Protein AF-A0A535GFD4-F1 (afdb_monomer)

pLDDT: mean 84.5, std 12.04, range [45.19, 96.5]

Sequence (138 aa):
MRDDRGQAVLLAAFIIAIAAAVLIGLQLQQARAFALERSRRAGEAAAEAATTAVADAYAAALREAVAKKRVMDIGRVIGSAATNDAARAAAAEASAANGGSAIDDVTLRCADRRVEVTILSSGASYRAGFPAGECSRR

Secondary structure (DSSP, 8-state):
--SHHHHHHHHHHHHHHHHHHHHHHHHHHHHHHHHHHHHHHHHHHHHHHHHHHHHHHHHHHHHHHHHTT----HHHHHT-HHHHHHHHHHHHHHHHHTT-PPP-EEEEEEETTEEEEEEEETTEEEEEEEE-GGGG--

Nearest PDB structures (foldseek):
  6e5w-assembly4_D  TM=6.516E-01  e=2.194E-01  Homo sapiens
  8j12-assembly1_A  TM=4.822E-01  e=4.009E+00  Sulfoacidibacillus thermotolerans
  8j3r-assembly1_A  TM=4.720E-01  e=5.134E+00  Sulfoacidibacillus thermotolerans
  8j1j-assembly1_A  TM=4.130E-01  e=6.574E+00  Sulfoacidibacillus thermotolerans

Structure (mmCIF, N/CA/C/O backbone):
data_AF-A0A535GFD4-F1
#
_entry.id   AF-A0A535GFD4-F1
#
loop_
_atom_site.group_PDB
_atom_site.id
_atom_site.type_symbol
_atom_site.label_atom_id
_atom_site.label_alt_id
_atom_site.label_comp_id
_atom_site.label_asym_id
_atom_site.label_entity_id
_atom_site.label_seq_id
_atom_site.pdbx_PDB_ins_code
_atom_site.Cartn_x
_atom_site.Cartn_y
_atom_site.Cartn_z
_atom_site.occupancy
_atom_site.B_iso_or_equiv
_atom_site.auth_seq_id
_atom_site.auth_comp_id
_atom_site.auth_asym_id
_atom_site.auth_atom_id
_atom_site.pdbx_PDB_model_num
ATOM 1 N N . MET A 1 1 ? 46.142 -13.548 -56.635 1.00 45.19 1 MET A N 1
ATOM 2 C CA . MET A 1 1 ? 46.405 -13.524 -55.178 1.00 45.19 1 MET A CA 1
ATOM 3 C C . MET A 1 1 ? 45.686 -12.319 -54.556 1.00 45.19 1 MET A C 1
ATOM 5 O O . MET A 1 1 ? 46.320 -11.340 -54.183 1.00 45.19 1 MET A O 1
ATOM 9 N N . ARG A 1 2 ? 44.345 -12.310 -54.561 1.00 50.31 2 ARG A N 1
ATOM 10 C CA . ARG A 1 2 ? 43.541 -11.173 -54.060 1.00 50.31 2 ARG A CA 1
ATOM 11 C C . ARG A 1 2 ? 42.211 -11.586 -53.403 1.00 50.31 2 ARG A C 1
ATOM 13 O O . ARG A 1 2 ? 41.494 -10.708 -52.950 1.00 50.31 2 ARG A O 1
ATOM 20 N N . ASP A 1 3 ? 41.943 -12.889 -53.290 1.00 58.75 3 ASP A N 1
ATOM 21 C CA . ASP A 1 3 ? 40.697 -13.439 -52.739 1.00 58.75 3 ASP A CA 1
ATOM 22 C C . ASP A 1 3 ? 40.791 -13.713 -51.228 1.00 58.75 3 ASP A C 1
ATOM 24 O O . ASP A 1 3 ? 40.009 -13.168 -50.452 1.00 58.75 3 ASP A O 1
ATOM 28 N N . ASP A 1 4 ? 41.833 -14.419 -50.767 1.00 61.12 4 ASP A N 1
ATOM 29 C CA . ASP A 1 4 ? 41.940 -14.846 -49.358 1.00 61.12 4 ASP A CA 1
ATOM 30 C C . ASP A 1 4 ? 41.994 -13.686 -48.352 1.00 6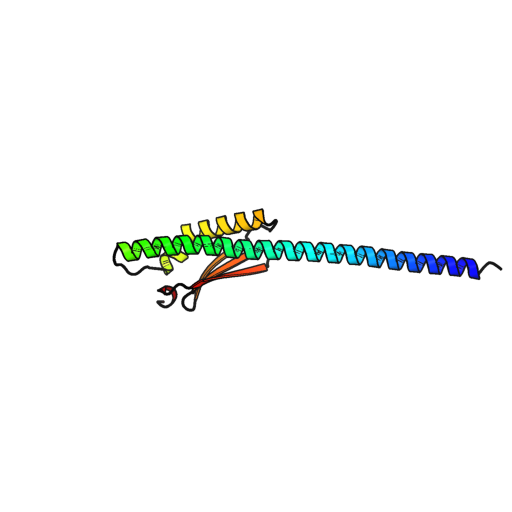1.12 4 ASP A C 1
ATOM 32 O O . ASP A 1 4 ? 41.421 -13.753 -47.265 1.00 61.12 4 ASP A O 1
ATOM 36 N N . ARG A 1 5 ? 42.663 -12.578 -48.708 1.00 61.19 5 ARG A N 1
ATOM 37 C CA . ARG A 1 5 ? 42.745 -11.395 -47.832 1.00 61.19 5 ARG A CA 1
ATOM 38 C C . ARG A 1 5 ? 41.420 -10.635 -47.760 1.00 61.19 5 ARG A C 1
ATOM 40 O O . ARG A 1 5 ? 41.101 -10.103 -46.702 1.00 61.19 5 ARG A O 1
ATOM 47 N N . GLY A 1 6 ? 40.653 -10.582 -48.851 1.00 64.75 6 GLY A N 1
ATOM 48 C CA . GLY A 1 6 ? 39.334 -9.939 -48.868 1.00 64.75 6 GLY A CA 1
ATOM 49 C C . GLY A 1 6 ? 38.317 -10.730 -48.048 1.00 64.75 6 GLY A C 1
ATOM 50 O O . GLY A 1 6 ? 37.565 -10.158 -47.260 1.00 64.75 6 GLY A O 1
ATOM 51 N N . GLN A 1 7 ? 38.374 -12.057 -48.157 1.00 69.31 7 GLN A N 1
ATOM 52 C CA . GLN A 1 7 ? 37.512 -12.971 -47.420 1.00 69.31 7 GLN A CA 1
ATOM 53 C C . GLN A 1 7 ? 37.833 -12.988 -45.916 1.00 69.31 7 GLN A C 1
ATOM 55 O O . GLN A 1 7 ? 36.919 -12.957 -45.093 1.00 69.31 7 GLN A O 1
ATOM 60 N N . ALA A 1 8 ? 39.116 -12.925 -45.538 1.00 72.88 8 ALA A N 1
ATOM 61 C CA . ALA A 1 8 ? 39.532 -12.811 -44.139 1.00 72.88 8 ALA A CA 1
ATOM 62 C C . ALA A 1 8 ? 39.089 -11.488 -43.485 1.00 72.88 8 ALA A C 1
ATOM 64 O O . ALA A 1 8 ? 38.655 -11.482 -42.334 1.00 72.88 8 ALA A O 1
ATOM 65 N N . VAL A 1 9 ? 39.156 -10.370 -44.217 1.00 76.44 9 VAL A N 1
ATOM 66 C CA . VAL A 1 9 ? 38.704 -9.059 -43.715 1.00 76.44 9 VAL A CA 1
ATOM 67 C C . VAL A 1 9 ? 37.185 -9.027 -43.538 1.00 76.44 9 VAL A C 1
ATOM 69 O O . VAL A 1 9 ? 36.704 -8.520 -42.526 1.00 76.44 9 VAL A O 1
ATOM 72 N N . LEU A 1 10 ? 36.429 -9.614 -44.470 1.00 76.81 10 LEU A N 1
ATOM 73 C CA . LEU A 1 10 ? 34.974 -9.749 -44.348 1.00 76.81 10 LEU A CA 1
ATOM 74 C C . LEU A 1 10 ? 34.582 -10.607 -43.142 1.00 76.81 10 LEU A C 1
ATOM 76 O O . LEU A 1 10 ? 33.701 -10.216 -42.379 1.00 76.81 10 LEU A O 1
ATOM 80 N N . LEU A 1 11 ? 35.270 -11.732 -42.929 1.00 79.38 11 LEU A N 1
ATOM 81 C CA . LEU A 1 11 ? 35.035 -12.598 -41.775 1.00 79.38 11 LEU A CA 1
ATOM 82 C C . LEU A 1 11 ? 35.325 -11.866 -40.456 1.00 79.38 11 LEU A C 1
ATOM 84 O O . LEU A 1 11 ? 34.520 -11.919 -39.529 1.00 79.38 11 LEU A O 1
ATOM 88 N N . ALA A 1 12 ? 36.441 -11.134 -40.387 1.00 78.38 12 ALA A N 1
ATOM 89 C CA . ALA A 1 12 ? 36.802 -10.345 -39.213 1.00 78.38 12 ALA A CA 1
ATOM 90 C C . ALA A 1 12 ? 35.767 -9.246 -38.921 1.00 78.38 12 ALA A C 1
ATOM 92 O O . ALA A 1 12 ? 35.329 -9.104 -37.780 1.00 78.38 12 ALA A O 1
ATOM 93 N N . ALA A 1 13 ? 35.317 -8.515 -39.945 1.00 81.75 13 ALA A N 1
ATOM 94 C CA . ALA A 1 13 ? 34.272 -7.503 -39.801 1.00 81.75 13 ALA A CA 1
ATOM 95 C C . ALA A 1 13 ? 32.945 -8.111 -39.318 1.00 81.75 13 ALA A C 1
ATOM 97 O O . ALA A 1 13 ? 32.276 -7.531 -38.463 1.00 81.75 13 ALA A O 1
ATOM 98 N N . PHE A 1 14 ? 32.589 -9.301 -39.808 1.00 82.25 14 PHE A N 1
ATOM 99 C CA . PHE A 1 14 ? 31.375 -10.003 -39.398 1.00 82.25 14 PHE A CA 1
ATOM 100 C C . PHE A 1 14 ? 31.436 -10.452 -37.931 1.00 82.25 14 PHE A C 1
ATOM 102 O O . PHE A 1 14 ? 30.485 -10.245 -37.180 1.00 82.25 14 PHE A O 1
ATOM 109 N N . ILE A 1 15 ? 32.578 -10.989 -37.489 1.00 84.00 15 ILE A N 1
ATOM 110 C CA . ILE A 1 15 ? 32.801 -11.366 -36.084 1.00 84.00 15 ILE A CA 1
ATOM 111 C C . ILE A 1 15 ? 32.719 -10.133 -35.174 1.00 84.00 15 ILE A C 1
ATOM 113 O O . ILE A 1 15 ? 32.068 -10.185 -34.131 1.00 84.00 15 ILE A O 1
ATOM 117 N N . ILE A 1 16 ? 33.322 -9.010 -35.578 1.00 83.12 16 ILE A N 1
ATOM 118 C CA . ILE A 1 16 ? 33.259 -7.750 -34.823 1.00 83.12 16 ILE A C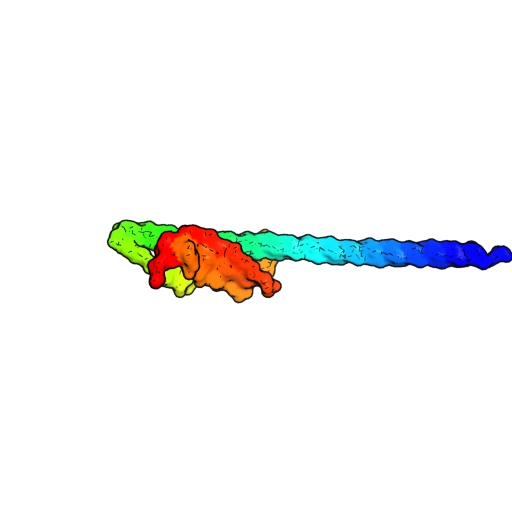A 1
ATOM 119 C C . ILE A 1 16 ? 31.816 -7.232 -34.741 1.00 83.12 16 ILE A C 1
ATOM 121 O O . ILE A 1 16 ? 31.380 -6.809 -33.671 1.00 83.12 16 ILE A O 1
ATOM 125 N N . ALA A 1 17 ? 31.050 -7.306 -35.832 1.00 77.06 17 ALA A N 1
ATOM 126 C CA . ALA A 1 17 ? 29.649 -6.892 -35.850 1.00 77.06 17 ALA A CA 1
ATOM 127 C C . ALA A 1 17 ? 28.777 -7.746 -34.912 1.00 77.06 17 ALA A C 1
ATOM 129 O O . ALA A 1 17 ? 27.965 -7.202 -34.161 1.00 77.06 17 ALA A O 1
ATOM 130 N N . ILE A 1 18 ? 28.985 -9.067 -34.893 1.00 78.44 18 ILE A N 1
ATOM 131 C CA . ILE A 1 18 ? 28.302 -9.972 -33.957 1.00 78.44 18 ILE A CA 1
ATOM 132 C C . ILE A 1 18 ? 28.694 -9.637 -32.514 1.00 78.44 18 ILE A C 1
ATOM 134 O O . ILE A 1 18 ? 27.819 -9.506 -31.661 1.00 78.44 18 ILE A O 1
ATOM 138 N N . ALA A 1 19 ? 29.986 -9.440 -32.237 1.00 75.12 19 ALA A N 1
ATOM 139 C CA . ALA A 1 19 ? 30.462 -9.077 -30.904 1.00 75.12 19 ALA A CA 1
ATOM 140 C C . ALA A 1 19 ? 29.839 -7.757 -30.414 1.00 75.12 19 ALA A C 1
ATOM 142 O O . ALA A 1 19 ? 29.369 -7.683 -29.279 1.00 75.12 19 ALA A O 1
ATOM 143 N N . ALA A 1 20 ? 29.754 -6.739 -31.275 1.00 74.81 20 ALA A N 1
ATOM 144 C CA . ALA A 1 20 ? 29.104 -5.471 -30.952 1.00 74.81 20 ALA A CA 1
ATOM 145 C C . ALA A 1 20 ? 27.604 -5.645 -30.653 1.00 74.81 20 ALA A C 1
ATOM 147 O O . ALA A 1 20 ? 27.111 -5.111 -29.658 1.00 74.81 20 ALA A O 1
ATOM 148 N N . ALA A 1 21 ? 26.884 -6.433 -31.459 1.00 71.00 21 ALA A N 1
ATOM 149 C CA . ALA A 1 21 ? 25.469 -6.723 -31.231 1.00 71.00 21 ALA A CA 1
ATOM 150 C C . ALA A 1 21 ? 25.232 -7.466 -29.903 1.00 71.00 21 ALA A C 1
ATOM 152 O O . ALA A 1 21 ? 24.306 -7.129 -29.164 1.00 71.00 21 ALA A O 1
ATOM 153 N N . VAL A 1 22 ? 26.098 -8.429 -29.565 1.00 74.19 22 VAL A N 1
ATOM 154 C CA . VAL A 1 22 ? 26.052 -9.160 -28.289 1.00 74.19 22 VAL A CA 1
ATOM 155 C C . VAL A 1 22 ? 26.284 -8.217 -27.109 1.00 74.19 22 VAL A C 1
ATOM 157 O O . VAL A 1 22 ? 25.522 -8.258 -26.146 1.00 74.19 22 VAL A O 1
ATOM 160 N N . LEU A 1 23 ? 27.281 -7.330 -27.187 1.00 68.81 23 LEU A N 1
ATOM 161 C CA . LEU A 1 23 ? 27.575 -6.364 -26.123 1.00 68.81 23 LEU A CA 1
ATOM 162 C C . LEU A 1 23 ? 26.419 -5.379 -25.898 1.00 68.81 23 LEU A C 1
ATOM 164 O O . LEU A 1 23 ? 26.028 -5.148 -24.755 1.00 68.81 23 LEU A O 1
ATOM 168 N N . ILE A 1 24 ? 25.829 -4.841 -26.970 1.00 71.12 24 ILE A N 1
ATOM 169 C CA . ILE A 1 24 ? 24.663 -3.945 -26.882 1.00 71.12 24 ILE A CA 1
ATOM 170 C C . ILE A 1 24 ? 23.455 -4.686 -26.291 1.00 71.12 24 ILE A C 1
ATOM 172 O O . ILE A 1 24 ? 22.773 -4.160 -25.408 1.00 71.12 24 ILE A O 1
ATOM 176 N N . GLY A 1 25 ? 23.213 -5.924 -26.731 1.00 61.53 25 GLY A N 1
ATOM 177 C CA . GLY A 1 25 ? 22.154 -6.775 -26.192 1.00 61.53 25 GLY A CA 1
ATOM 178 C C . GLY A 1 25 ? 22.326 -7.049 -24.696 1.00 61.53 25 GLY A C 1
ATOM 179 O O . GLY A 1 25 ? 21.361 -6.945 -23.939 1.00 61.53 25 GLY A O 1
ATOM 180 N N . LEU A 1 26 ? 23.554 -7.325 -24.252 1.00 63.12 26 LEU A N 1
ATOM 181 C CA . LEU A 1 26 ? 23.867 -7.584 -22.847 1.00 63.12 26 LEU A CA 1
ATOM 182 C C . LEU A 1 26 ? 23.647 -6.341 -21.971 1.00 63.12 26 LEU A C 1
ATOM 184 O O . LEU A 1 26 ? 23.034 -6.441 -20.909 1.00 63.12 26 LEU A O 1
ATOM 188 N N . GLN A 1 27 ? 24.072 -5.166 -22.444 1.00 60.97 27 GLN A N 1
ATOM 189 C CA . GLN A 1 27 ? 23.885 -3.895 -21.735 1.00 60.97 27 GLN A CA 1
ATOM 190 C C . GLN A 1 27 ? 22.403 -3.536 -21.567 1.00 60.97 27 GLN A C 1
ATOM 192 O O . GLN A 1 27 ? 21.974 -3.112 -20.493 1.00 60.97 27 GLN A O 1
ATOM 197 N N . LEU A 1 28 ? 21.588 -3.765 -22.601 1.00 63.03 28 LEU A N 1
ATOM 198 C CA . LEU A 1 28 ? 20.139 -3.559 -22.532 1.00 63.03 28 LEU A CA 1
ATOM 199 C C . LEU A 1 28 ? 19.465 -4.495 -21.521 1.00 63.03 28 LEU A C 1
ATOM 201 O O . LEU A 1 28 ? 18.553 -4.072 -20.810 1.00 63.03 28 LEU A O 1
ATOM 205 N N . GLN A 1 29 ? 19.907 -5.751 -21.434 1.00 54.66 29 GLN A N 1
ATOM 206 C CA . GLN A 1 29 ? 19.372 -6.707 -20.460 1.00 54.66 29 GLN A CA 1
ATOM 207 C C . GLN A 1 29 ? 19.792 -6.365 -19.029 1.00 54.66 29 GLN A C 1
ATOM 209 O O . GLN A 1 29 ? 18.961 -6.420 -18.126 1.00 54.66 29 GLN A O 1
ATOM 214 N N . GLN A 1 30 ? 21.037 -5.933 -18.815 1.00 57.66 30 GLN A N 1
ATOM 215 C CA . GLN A 1 30 ? 21.502 -5.481 -17.501 1.00 57.66 30 GLN A CA 1
ATOM 216 C C . GLN A 1 30 ? 20.748 -4.234 -17.030 1.00 57.66 30 GLN A C 1
ATOM 218 O O . GLN A 1 30 ? 20.256 -4.206 -15.904 1.00 57.66 30 GLN A O 1
ATOM 223 N N . ALA A 1 31 ? 20.576 -3.233 -17.899 1.00 60.69 31 ALA A N 1
ATOM 224 C CA . ALA A 1 31 ? 19.815 -2.027 -17.573 1.00 60.69 31 ALA A CA 1
ATOM 225 C C . ALA A 1 31 ? 18.360 -2.350 -17.191 1.00 60.69 31 ALA A C 1
ATOM 227 O O . ALA A 1 31 ? 17.831 -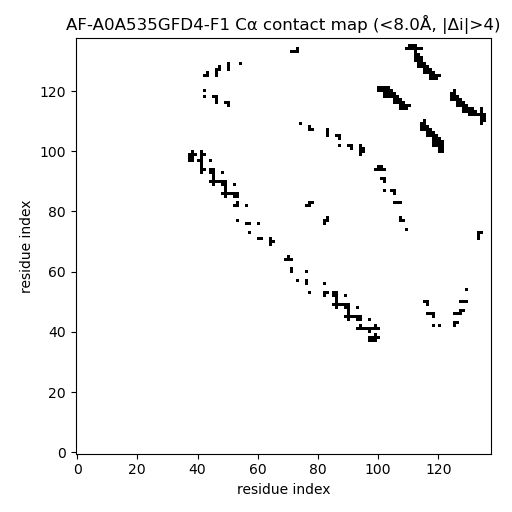1.802 -16.222 1.00 60.69 31 ALA A O 1
ATOM 228 N N . ARG A 1 32 ? 17.728 -3.289 -17.908 1.00 59.69 32 ARG A N 1
ATOM 229 C CA . ARG A 1 32 ? 16.383 -3.784 -17.576 1.00 59.69 32 ARG A CA 1
ATOM 230 C C . ARG A 1 32 ? 16.357 -4.539 -16.249 1.00 59.69 32 ARG A C 1
ATOM 232 O O . ARG A 1 32 ? 15.458 -4.297 -15.452 1.00 59.69 32 ARG A O 1
ATOM 239 N N . ALA A 1 33 ? 17.338 -5.398 -15.980 1.00 62.12 33 ALA A N 1
ATOM 240 C CA . ALA A 1 33 ? 17.425 -6.139 -14.724 1.00 62.12 33 ALA A CA 1
ATOM 241 C C . ALA A 1 33 ? 17.583 -5.205 -13.511 1.00 62.12 33 ALA A C 1
ATOM 243 O O . ALA A 1 33 ? 16.867 -5.356 -12.525 1.00 62.12 33 ALA A O 1
ATOM 244 N N . PHE A 1 34 ? 18.438 -4.181 -13.604 1.00 69.19 34 PHE A N 1
ATOM 245 C CA . PHE A 1 34 ? 18.594 -3.189 -12.535 1.00 69.19 34 PHE A CA 1
ATOM 246 C C . PHE A 1 34 ? 17.338 -2.333 -12.325 1.00 69.19 34 PHE A C 1
ATOM 248 O O . PHE A 1 34 ? 16.999 -2.012 -11.185 1.00 69.19 34 PHE A O 1
ATOM 255 N N . ALA A 1 35 ? 16.628 -1.971 -13.398 1.00 68.25 35 ALA A N 1
ATOM 256 C CA . ALA A 1 35 ? 15.358 -1.250 -13.294 1.00 68.25 35 ALA A CA 1
ATOM 257 C C . ALA A 1 35 ? 14.261 -2.106 -12.630 1.00 68.25 35 ALA A C 1
ATOM 259 O O . ALA A 1 35 ? 13.504 -1.612 -11.789 1.00 68.25 35 ALA A O 1
ATOM 260 N N . LEU A 1 36 ? 14.209 -3.401 -12.952 1.00 72.56 36 LEU A N 1
ATOM 261 C CA . LEU A 1 36 ? 13.292 -4.359 -12.332 1.00 72.56 36 LEU A CA 1
ATOM 262 C C . LEU A 1 36 ? 13.619 -4.597 -10.852 1.00 72.56 36 LEU A C 1
ATOM 264 O O . LEU A 1 36 ? 12.717 -4.590 -10.021 1.00 72.56 36 LEU A O 1
ATOM 268 N N . GLU A 1 37 ? 14.893 -4.740 -10.485 1.00 76.88 37 GLU A N 1
ATOM 269 C CA . GLU A 1 37 ? 15.264 -4.862 -9.070 1.00 76.88 37 GLU A CA 1
ATOM 270 C C . GLU A 1 37 ? 14.935 -3.600 -8.271 1.00 76.88 37 GLU A C 1
ATOM 272 O O . GLU A 1 37 ? 14.420 -3.697 -7.158 1.00 76.88 37 GLU A O 1
ATOM 277 N N . ARG A 1 38 ? 15.212 -2.414 -8.825 1.00 78.31 38 ARG A N 1
ATOM 278 C CA . ARG A 1 38 ? 14.921 -1.147 -8.145 1.00 78.31 38 ARG A CA 1
ATOM 279 C C . ARG A 1 38 ? 13.418 -0.965 -7.928 1.00 78.31 38 ARG A C 1
ATOM 281 O O . ARG A 1 38 ? 13.010 -0.645 -6.817 1.00 78.31 38 ARG A O 1
ATOM 288 N N . SER A 1 39 ? 12.604 -1.221 -8.953 1.00 77.94 39 SER A N 1
ATOM 289 C CA . SER A 1 39 ? 11.140 -1.154 -8.830 1.00 77.94 39 SER A CA 1
ATOM 290 C C . SER A 1 39 ? 10.593 -2.177 -7.834 1.00 77.94 39 SER A C 1
ATOM 292 O O . SER A 1 39 ? 9.719 -1.837 -7.040 1.00 77.94 39 SER A O 1
ATOM 294 N N . ARG A 1 40 ? 11.158 -3.390 -7.797 1.00 83.31 40 ARG A N 1
ATOM 295 C CA . ARG A 1 40 ? 10.788 -4.408 -6.811 1.00 83.31 40 ARG A CA 1
ATOM 296 C C . ARG A 1 40 ? 11.103 -3.975 -5.380 1.00 83.31 40 ARG A C 1
ATOM 298 O O . ARG A 1 40 ? 10.219 -4.035 -4.533 1.00 83.31 40 ARG A O 1
ATOM 305 N N . ARG A 1 41 ? 12.328 -3.508 -5.113 1.00 85.25 41 ARG A N 1
ATOM 306 C CA . ARG A 1 41 ? 12.719 -3.022 -3.776 1.00 85.25 41 ARG A CA 1
ATOM 307 C C . ARG A 1 41 ? 11.865 -1.837 -3.338 1.00 85.25 41 ARG A C 1
ATOM 309 O O . ARG A 1 41 ? 11.477 -1.768 -2.179 1.00 85.25 41 ARG A O 1
ATOM 316 N N . ALA A 1 42 ? 11.540 -0.934 -4.261 1.00 88.44 42 ALA A N 1
ATOM 317 C CA . ALA A 1 42 ? 10.660 0.188 -3.967 1.00 88.44 42 ALA A CA 1
ATOM 318 C C . ALA A 1 42 ? 9.226 -0.258 -3.639 1.00 88.44 42 ALA A C 1
ATOM 320 O O . ALA A 1 42 ? 8.632 0.267 -2.703 1.00 88.44 42 ALA A O 1
ATOM 321 N N . GLY A 1 43 ? 8.690 -1.252 -4.354 1.00 87.50 43 GLY A N 1
ATOM 322 C CA . GLY A 1 43 ? 7.373 -1.823 -4.066 1.00 87.50 43 GLY A CA 1
ATOM 323 C C . GLY A 1 43 ? 7.310 -2.590 -2.742 1.00 87.50 43 GLY A C 1
ATOM 324 O O . GLY A 1 43 ? 6.345 -2.445 -1.993 1.00 87.50 43 GLY A O 1
ATOM 325 N N . GLU A 1 44 ? 8.355 -3.354 -2.414 1.00 89.94 44 GLU A N 1
ATOM 326 C CA . GLU A 1 44 ? 8.495 -4.031 -1.117 1.00 89.94 44 GLU A CA 1
ATOM 327 C C . GLU A 1 44 ? 8.571 -3.003 0.028 1.00 89.94 44 GLU A C 1
ATOM 329 O O . GLU A 1 44 ? 7.780 -3.078 0.968 1.00 89.94 44 GLU A O 1
ATOM 334 N N . ALA A 1 45 ? 9.414 -1.971 -0.105 1.00 91.00 45 ALA A N 1
ATOM 335 C CA . ALA A 1 45 ? 9.509 -0.882 0.870 1.00 91.00 45 ALA A CA 1
ATOM 336 C C . ALA A 1 45 ? 8.186 -0.111 1.030 1.00 91.00 45 ALA A C 1
ATOM 338 O O . ALA A 1 45 ? 7.800 0.242 2.144 1.00 91.00 45 ALA A O 1
ATOM 339 N N . ALA A 1 46 ? 7.456 0.122 -0.065 1.00 93.06 46 ALA A N 1
ATOM 340 C CA . ALA A 1 46 ? 6.138 0.744 -0.019 1.00 93.06 46 ALA A CA 1
ATOM 341 C C . ALA A 1 46 ? 5.132 -0.106 0.771 1.00 93.06 46 ALA A C 1
ATOM 343 O O . ALA A 1 46 ? 4.395 0.427 1.604 1.00 93.06 46 ALA A O 1
ATOM 344 N N . ALA A 1 47 ? 5.115 -1.425 0.545 1.00 93.12 47 ALA A N 1
ATOM 345 C CA . ALA A 1 47 ? 4.233 -2.345 1.261 1.00 93.12 47 ALA A CA 1
ATOM 346 C C . ALA A 1 47 ? 4.543 -2.381 2.761 1.00 93.12 47 ALA A C 1
ATOM 348 O O . ALA A 1 47 ? 3.621 -2.364 3.582 1.00 93.12 47 ALA A O 1
ATOM 349 N N . GLU A 1 48 ? 5.821 -2.376 3.132 1.00 93.50 48 GLU A N 1
ATOM 350 C CA . GLU A 1 48 ? 6.260 -2.316 4.527 1.00 93.50 48 GLU A CA 1
ATOM 351 C C . GLU A 1 48 ? 5.880 -0.989 5.198 1.00 93.50 48 GLU A C 1
ATOM 353 O O . GLU A 1 48 ? 5.341 -0.989 6.309 1.00 93.50 48 GLU A O 1
ATOM 358 N N . ALA A 1 49 ? 6.080 0.140 4.515 1.00 94.25 49 ALA A N 1
ATOM 359 C CA . ALA A 1 49 ? 5.732 1.462 5.031 1.00 94.25 49 ALA A CA 1
ATOM 360 C C . ALA A 1 49 ? 4.220 1.615 5.250 1.00 94.25 49 ALA A C 1
ATOM 362 O O . ALA A 1 49 ? 3.789 2.029 6.328 1.00 94.25 49 ALA A O 1
ATOM 363 N N . ALA A 1 50 ? 3.399 1.195 4.282 1.00 94.75 50 ALA A N 1
ATOM 364 C CA . ALA A 1 50 ? 1.948 1.161 4.455 1.00 94.75 50 ALA A CA 1
ATOM 365 C C . ALA A 1 50 ? 1.533 0.256 5.616 1.00 94.75 50 ALA A C 1
ATOM 367 O O . ALA A 1 50 ? 0.691 0.626 6.430 1.00 94.75 50 ALA A O 1
ATOM 368 N N . THR A 1 51 ? 2.148 -0.923 5.719 1.00 95.19 51 THR A N 1
ATOM 369 C CA . THR A 1 51 ? 1.884 -1.864 6.814 1.00 95.19 51 THR A CA 1
ATOM 370 C C . THR A 1 51 ? 2.207 -1.247 8.169 1.00 95.19 51 THR A C 1
ATOM 372 O O . THR A 1 51 ? 1.447 -1.435 9.115 1.00 95.19 51 THR A O 1
ATOM 375 N N . THR A 1 52 ? 3.285 -0.470 8.253 1.00 94.88 52 THR A N 1
ATOM 376 C CA . THR A 1 52 ? 3.695 0.237 9.472 1.00 94.88 52 THR A CA 1
ATOM 377 C C . THR A 1 52 ? 2.676 1.306 9.857 1.00 94.88 52 THR A C 1
ATOM 379 O O . THR A 1 52 ? 2.195 1.306 10.987 1.00 94.88 52 THR A O 1
ATOM 382 N N . ALA A 1 53 ? 2.238 2.134 8.903 1.00 95.00 53 ALA A N 1
ATOM 383 C CA . ALA A 1 53 ? 1.207 3.146 9.147 1.00 95.00 53 ALA A CA 1
ATOM 384 C C . ALA A 1 53 ? -0.118 2.529 9.643 1.00 95.00 53 ALA A C 1
ATOM 386 O O . ALA A 1 53 ? -0.779 3.052 10.544 1.00 95.00 53 ALA A O 1
ATOM 387 N N . VAL A 1 54 ? -0.499 1.373 9.094 1.00 95.00 54 VAL A N 1
ATOM 388 C CA . VAL A 1 54 ? -1.695 0.633 9.524 1.00 95.00 54 VAL A CA 1
ATOM 389 C C . VAL A 1 54 ? -1.493 0.012 10.906 1.00 95.00 54 VAL A C 1
ATOM 391 O O . VAL A 1 54 ? -2.419 0.017 11.719 1.00 95.00 54 VAL A O 1
ATOM 394 N N . ALA A 1 55 ? -0.296 -0.500 11.195 1.00 92.69 55 ALA A N 1
ATOM 395 C CA . ALA A 1 55 ? 0.055 -1.038 12.504 1.00 92.69 55 ALA A CA 1
ATOM 396 C C . ALA A 1 55 ? 0.013 0.044 13.593 1.00 92.69 55 ALA A C 1
ATOM 398 O O . ALA A 1 55 ? -0.469 -0.230 14.692 1.00 92.69 55 ALA A O 1
ATOM 399 N N . ASP A 1 56 ? 0.424 1.275 13.286 1.00 92.75 56 ASP A N 1
ATOM 400 C CA . ASP A 1 56 ? 0.335 2.410 14.209 1.00 92.75 56 ASP A CA 1
ATOM 401 C C . ASP A 1 56 ? -1.118 2.784 14.514 1.00 92.75 56 ASP A C 1
ATOM 403 O O . ASP A 1 56 ? -1.487 2.942 15.684 1.00 92.75 56 ASP A O 1
ATOM 407 N N . ALA A 1 57 ? -1.971 2.849 13.486 1.00 92.38 57 ALA A N 1
ATOM 408 C CA . ALA A 1 57 ? -3.404 3.079 13.660 1.00 92.38 57 ALA A CA 1
ATOM 409 C C . ALA A 1 57 ? -4.064 1.965 14.494 1.00 92.38 57 ALA A C 1
ATOM 411 O O . ALA A 1 57 ? -4.835 2.239 15.417 1.00 92.38 57 ALA A O 1
ATOM 412 N N . TYR A 1 58 ? -3.714 0.706 14.217 1.00 92.50 58 TYR A N 1
ATOM 413 C CA . TYR A 1 58 ? -4.145 -0.451 14.999 1.00 92.50 58 TYR A CA 1
ATOM 414 C C . TYR A 1 58 ? -3.674 -0.359 16.457 1.00 92.50 58 TYR A C 1
ATOM 416 O O . TYR A 1 58 ? -4.473 -0.533 17.375 1.00 92.50 58 TYR A O 1
ATOM 424 N N . ALA A 1 59 ? -2.403 -0.035 16.699 1.00 91.75 59 ALA A N 1
ATOM 425 C CA . ALA A 1 59 ? -1.849 0.063 18.044 1.00 91.75 59 ALA A CA 1
ATOM 426 C C . ALA A 1 59 ? -2.496 1.204 18.841 1.00 91.75 59 ALA A C 1
ATOM 428 O O . ALA A 1 59 ? -2.764 1.050 20.033 1.00 91.75 59 ALA A O 1
ATOM 429 N N . ALA A 1 60 ? -2.777 2.340 18.199 1.00 91.81 60 ALA A N 1
ATOM 430 C CA . ALA A 1 60 ? -3.512 3.442 18.809 1.00 91.81 60 ALA A CA 1
ATOM 431 C C . ALA A 1 60 ? -4.937 3.020 19.207 1.00 91.81 60 ALA A C 1
ATOM 433 O O . ALA A 1 60 ? -5.330 3.206 20.361 1.00 91.81 60 ALA A O 1
ATOM 434 N N . ALA A 1 61 ? -5.670 2.375 18.295 1.00 91.50 61 ALA A N 1
ATOM 435 C CA . ALA A 1 61 ? -7.019 1.878 18.558 1.00 91.50 61 ALA A CA 1
ATOM 436 C C . ALA A 1 61 ? -7.044 0.809 19.663 1.00 91.50 61 ALA A C 1
ATOM 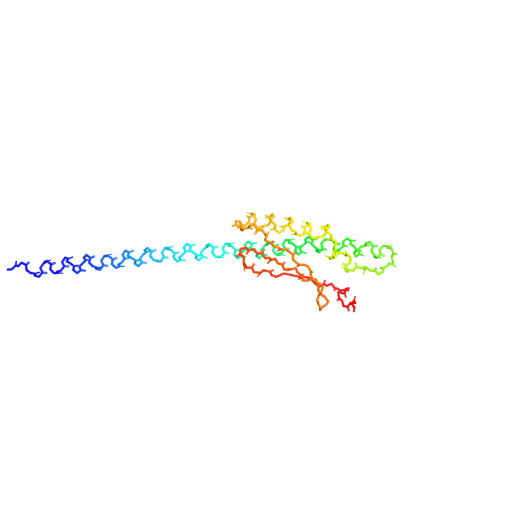438 O O . ALA A 1 61 ? -7.922 0.827 20.529 1.00 91.50 61 ALA A O 1
ATOM 439 N N . LEU A 1 62 ? -6.055 -0.086 19.686 1.00 90.44 62 LEU A N 1
ATOM 440 C CA . LEU A 1 62 ? -5.934 -1.117 20.712 1.00 90.44 62 LEU A CA 1
ATOM 441 C C . LEU A 1 62 ? -5.674 -0.500 22.091 1.00 90.44 62 LEU A C 1
ATOM 443 O O . LEU A 1 62 ? -6.330 -0.871 23.064 1.00 90.44 62 LEU A O 1
ATOM 447 N N . ARG A 1 63 ? -4.765 0.481 22.184 1.00 91.81 63 ARG A N 1
ATOM 448 C CA . ARG A 1 63 ? -4.504 1.216 23.434 1.00 91.81 63 ARG A CA 1
ATOM 449 C C . ARG A 1 63 ? -5.762 1.915 23.945 1.00 91.81 63 ARG A C 1
ATOM 451 O O . ARG A 1 63 ? -6.058 1.840 25.137 1.00 91.81 63 ARG A O 1
ATOM 458 N N . GLU A 1 64 ? -6.520 2.554 23.058 1.00 92.38 64 GLU A N 1
ATOM 459 C CA . GLU A 1 64 ? -7.786 3.199 23.409 1.00 92.38 64 GLU A CA 1
ATOM 460 C C . GLU A 1 64 ? -8.825 2.185 23.912 1.00 92.38 64 GLU A C 1
ATOM 462 O O . GLU A 1 64 ? -9.474 2.412 24.938 1.00 92.38 64 GLU A O 1
ATOM 467 N N . ALA A 1 65 ? -8.965 1.051 23.224 1.00 92.25 65 ALA A N 1
ATOM 468 C CA . ALA A 1 65 ? -9.884 -0.016 23.601 1.00 92.25 65 ALA A CA 1
ATOM 469 C C . ALA A 1 65 ? -9.550 -0.582 24.991 1.00 92.25 65 ALA A C 1
ATOM 471 O O . ALA A 1 65 ? -10.441 -0.703 25.837 1.00 92.25 65 ALA A O 1
ATOM 472 N N . VAL A 1 66 ? -8.265 -0.833 25.264 1.00 92.25 66 VAL A N 1
ATOM 473 C CA . VAL A 1 66 ? -7.776 -1.281 26.577 1.00 92.25 66 VAL A CA 1
ATOM 474 C C . VAL A 1 66 ? -8.070 -0.239 27.656 1.00 92.25 66 VAL A C 1
ATOM 476 O O . VAL A 1 66 ? -8.653 -0.578 28.687 1.00 92.25 66 VAL A O 1
ATOM 479 N N . ALA A 1 67 ? -7.747 1.035 27.412 1.00 94.50 67 ALA A N 1
ATOM 480 C CA . ALA A 1 67 ? -7.994 2.117 28.366 1.00 94.50 67 ALA A CA 1
ATOM 481 C C . ALA A 1 67 ? -9.487 2.274 28.700 1.00 94.50 67 ALA A C 1
ATOM 483 O O . ALA A 1 67 ? -9.856 2.505 29.851 1.00 94.50 67 ALA A O 1
ATOM 484 N N . LYS A 1 68 ? -10.361 2.096 27.704 1.00 94.75 68 LYS A N 1
ATOM 485 C CA . LYS A 1 68 ? -11.820 2.185 27.860 1.00 94.75 68 LYS A CA 1
ATOM 486 C C . LYS A 1 68 ? -12.474 0.866 28.287 1.00 94.75 68 LYS A C 1
ATOM 488 O O . LYS A 1 68 ? -13.695 0.841 28.430 1.00 94.75 68 LYS A O 1
ATOM 493 N N . LYS A 1 69 ? -11.701 -0.212 28.483 1.00 92.81 69 LYS A N 1
ATOM 494 C CA . LYS A 1 69 ? -12.189 -1.581 28.747 1.00 92.81 69 LYS A CA 1
ATOM 495 C C . LYS A 1 69 ? -13.263 -2.028 27.744 1.00 92.81 69 LYS A C 1
ATOM 497 O O . LYS A 1 69 ? -14.286 -2.598 28.119 1.00 92.81 69 LYS A O 1
ATOM 502 N N . ARG A 1 70 ? -13.052 -1.730 26.461 1.00 90.62 70 ARG A N 1
ATOM 503 C CA . ARG A 1 70 ? -13.962 -2.062 25.355 1.00 90.62 70 ARG A CA 1
ATOM 504 C C . ARG A 1 70 ? -13.293 -3.012 24.372 1.00 90.62 70 ARG A C 1
ATOM 506 O O . ARG A 1 70 ? -12.072 -3.065 24.277 1.00 90.62 70 ARG A O 1
ATOM 513 N N . VAL A 1 71 ? -14.111 -3.749 23.624 1.00 87.44 71 VAL A N 1
ATOM 514 C CA . VAL A 1 71 ? -13.635 -4.532 22.479 1.00 87.44 71 VAL A CA 1
ATOM 515 C C . VAL A 1 71 ? -13.303 -3.568 21.342 1.00 87.44 71 VAL A C 1
ATOM 517 O O . VAL A 1 71 ? -14.098 -2.679 21.035 1.00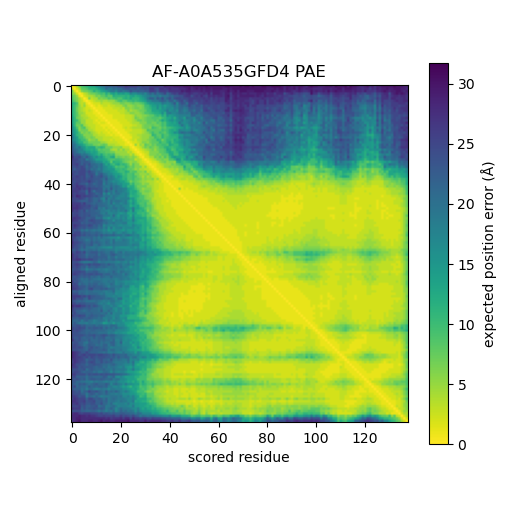 87.44 71 VAL A O 1
ATOM 520 N N . MET A 1 72 ? -12.128 -3.733 20.738 1.00 89.56 72 MET A N 1
ATOM 521 C CA . MET A 1 72 ? -11.723 -2.961 19.567 1.00 89.56 72 MET A CA 1
ATOM 522 C C . MET A 1 72 ? -12.503 -3.422 18.331 1.00 89.56 72 MET A C 1
ATOM 524 O O . MET A 1 72 ? -12.541 -4.613 18.025 1.00 89.56 72 MET A O 1
ATOM 528 N N . ASP A 1 73 ? -13.076 -2.472 17.596 1.00 90.12 73 ASP A N 1
ATOM 529 C CA . ASP A 1 73 ? -13.668 -2.718 16.282 1.00 90.12 73 ASP A CA 1
ATOM 530 C C . ASP A 1 73 ? -12.592 -2.562 15.201 1.00 90.12 73 ASP A C 1
ATOM 532 O O . ASP A 1 73 ? -12.338 -1.469 14.690 1.00 90.12 73 ASP A O 1
ATOM 536 N N . ILE A 1 74 ? -11.927 -3.671 14.873 1.00 89.88 74 ILE A N 1
ATOM 537 C CA . ILE A 1 74 ? -10.874 -3.677 13.855 1.00 89.88 74 ILE A CA 1
ATOM 538 C C . ILE A 1 74 ? -11.411 -3.366 12.454 1.00 89.88 74 ILE A C 1
ATOM 540 O O . ILE A 1 74 ? -10.693 -2.771 11.654 1.00 89.88 74 ILE A O 1
ATOM 544 N N . GLY A 1 75 ? -12.673 -3.712 12.168 1.00 89.56 75 GLY A N 1
ATOM 545 C CA . GLY A 1 75 ? -13.325 -3.413 10.894 1.00 89.56 75 GLY A CA 1
ATOM 546 C C . GLY A 1 75 ? -13.424 -1.909 10.664 1.00 89.56 75 GLY A C 1
ATOM 547 O O . GLY A 1 75 ? -13.118 -1.430 9.572 1.00 89.56 75 GLY A O 1
ATOM 548 N N . ARG A 1 76 ? -13.749 -1.155 11.718 1.00 91.19 76 ARG A N 1
ATOM 549 C CA . ARG A 1 76 ? -13.758 0.309 11.680 1.00 91.19 76 ARG A CA 1
ATOM 550 C C . ARG A 1 76 ? -12.372 0.911 11.474 1.00 91.19 76 ARG A C 1
ATOM 552 O O . ARG A 1 76 ? -12.266 1.897 10.756 1.00 91.19 76 ARG A O 1
ATOM 559 N N . VAL A 1 77 ? -11.329 0.342 12.081 1.00 91.81 77 VAL A N 1
ATOM 560 C CA . VAL A 1 77 ? -9.948 0.834 11.921 1.00 91.81 77 VAL A CA 1
ATOM 561 C C . VAL A 1 77 ? -9.492 0.655 10.472 1.00 91.81 77 VAL A C 1
ATOM 563 O O . VAL A 1 77 ? -9.195 1.642 9.802 1.00 91.81 77 VAL A O 1
ATOM 566 N N . ILE A 1 78 ? -9.523 -0.577 9.952 1.00 91.88 78 ILE A N 1
ATOM 567 C CA . ILE A 1 78 ? -9.058 -0.881 8.586 1.00 91.88 78 ILE A CA 1
ATOM 568 C C . ILE A 1 78 ? -9.964 -0.285 7.498 1.00 91.88 78 ILE A C 1
ATOM 570 O O . ILE A 1 78 ? -9.504 0.002 6.400 1.00 91.88 78 ILE A O 1
ATOM 574 N N . GLY A 1 79 ? -11.254 -0.104 7.792 1.00 91.38 79 GLY A N 1
ATOM 575 C CA . GLY A 1 79 ? -12.222 0.505 6.881 1.00 91.38 79 GLY A CA 1
ATOM 576 C C . GLY A 1 79 ? -12.248 2.032 6.934 1.00 91.38 79 GLY A C 1
ATOM 577 O O . GLY A 1 79 ? -12.999 2.647 6.180 1.00 91.38 79 GLY A O 1
ATOM 578 N N . SER A 1 80 ? -11.475 2.666 7.822 1.00 94.56 80 SER A N 1
ATOM 579 C CA . SER A 1 80 ? -11.475 4.124 7.936 1.00 94.56 80 SER A CA 1
ATOM 580 C C . SER A 1 80 ? -10.706 4.778 6.786 1.00 94.56 80 SER A C 1
ATOM 582 O O . SER A 1 80 ? -9.642 4.305 6.380 1.00 94.56 80 SER A O 1
ATOM 584 N N . ALA A 1 81 ? -11.221 5.907 6.288 1.00 94.31 81 ALA A N 1
ATOM 585 C CA . ALA A 1 81 ? -10.518 6.718 5.294 1.00 94.31 81 ALA A CA 1
ATOM 586 C C . ALA A 1 81 ? -9.150 7.175 5.823 1.00 94.31 81 ALA A C 1
ATOM 588 O O . ALA A 1 81 ? -8.154 7.029 5.133 1.00 94.31 81 ALA A O 1
ATOM 589 N N . ALA A 1 82 ? -9.077 7.582 7.095 1.00 93.50 82 ALA A N 1
ATOM 590 C CA . ALA A 1 82 ? -7.833 8.024 7.722 1.00 93.50 82 ALA A CA 1
ATOM 591 C C . ALA A 1 82 ? -6.726 6.952 7.701 1.00 93.50 82 ALA A C 1
ATOM 593 O O . ALA A 1 82 ? -5.578 7.266 7.398 1.00 93.50 82 ALA A O 1
ATOM 594 N N . THR A 1 83 ? -7.050 5.686 7.991 1.00 94.12 83 THR A N 1
ATOM 595 C CA . THR A 1 83 ? -6.067 4.593 7.911 1.00 94.12 83 THR A CA 1
ATOM 596 C C . THR A 1 83 ? -5.653 4.308 6.469 1.00 94.12 83 THR A C 1
ATOM 598 O O . THR A 1 83 ? -4.473 4.074 6.220 1.00 94.12 83 THR A O 1
ATOM 601 N N . ASN A 1 84 ? -6.587 4.369 5.515 1.00 94.69 84 ASN A N 1
ATOM 602 C CA . ASN A 1 84 ? -6.271 4.204 4.093 1.00 94.69 84 ASN A CA 1
ATOM 603 C C . ASN A 1 84 ? -5.379 5.338 3.565 1.00 94.69 84 ASN A C 1
ATOM 605 O O . ASN A 1 84 ? -4.392 5.067 2.884 1.00 94.69 84 ASN A O 1
ATOM 609 N N . ASP A 1 85 ? -5.683 6.586 3.913 1.00 95.31 85 ASP A N 1
ATOM 610 C CA . ASP A 1 85 ? -4.927 7.764 3.487 1.00 95.31 85 ASP A CA 1
ATOM 611 C C . ASP A 1 85 ? -3.513 7.755 4.074 1.00 95.31 85 ASP A C 1
ATOM 613 O O . ASP A 1 85 ? -2.545 7.973 3.347 1.00 95.31 85 ASP A O 1
ATOM 617 N N . ALA A 1 86 ? -3.369 7.411 5.359 1.00 94.69 86 ALA A N 1
ATOM 618 C CA . ALA A 1 86 ? -2.063 7.255 5.998 1.00 94.69 86 ALA A CA 1
ATOM 619 C C . ALA A 1 86 ? -1.235 6.131 5.353 1.00 94.69 86 ALA A C 1
ATOM 621 O O . ALA A 1 86 ? -0.048 6.310 5.086 1.00 94.69 86 ALA A O 1
ATOM 622 N N . ALA A 1 87 ? -1.861 4.988 5.053 1.00 95.50 87 ALA A N 1
ATOM 623 C CA . ALA A 1 87 ? -1.197 3.874 4.380 1.00 95.50 87 ALA A CA 1
ATOM 624 C C . ALA A 1 87 ? -0.738 4.252 2.962 1.00 95.50 87 ALA A C 1
ATOM 626 O O . ALA A 1 87 ? 0.385 3.932 2.572 1.00 95.50 87 ALA A O 1
ATOM 627 N N . ARG A 1 88 ? -1.581 4.965 2.204 1.00 95.56 88 ARG A N 1
ATOM 628 C CA . ARG A 1 88 ? -1.255 5.467 0.860 1.00 95.56 88 ARG A CA 1
ATOM 629 C C . ARG A 1 88 ? -0.129 6.493 0.886 1.00 95.56 88 ARG A C 1
ATOM 631 O O . ARG A 1 88 ? 0.783 6.388 0.071 1.00 95.56 88 ARG A O 1
ATOM 638 N N . ALA A 1 89 ? -0.167 7.443 1.818 1.00 96.50 89 ALA A N 1
ATOM 639 C CA . ALA A 1 89 ? 0.888 8.439 1.978 1.00 96.50 89 ALA A CA 1
ATOM 640 C C . ALA A 1 89 ? 2.233 7.773 2.306 1.00 96.50 89 ALA A C 1
ATOM 642 O O . ALA A 1 89 ? 3.210 7.988 1.591 1.00 96.50 89 ALA A O 1
ATOM 643 N N . ALA A 1 90 ? 2.259 6.874 3.296 1.00 95.75 90 ALA A N 1
ATOM 644 C CA . ALA A 1 90 ? 3.469 6.146 3.677 1.00 95.75 90 ALA A CA 1
ATOM 645 C C . ALA A 1 90 ? 4.026 5.289 2.526 1.00 95.75 90 ALA A C 1
ATOM 647 O O . ALA A 1 90 ? 5.233 5.277 2.283 1.00 95.75 90 ALA A O 1
ATOM 648 N N . ALA A 1 91 ? 3.155 4.605 1.777 1.00 94.94 91 ALA A N 1
ATOM 649 C CA . ALA A 1 91 ? 3.551 3.849 0.592 1.00 94.94 91 ALA A CA 1
ATOM 650 C C . ALA A 1 91 ? 4.173 4.739 -0.490 1.00 94.94 91 ALA A C 1
ATOM 652 O O . ALA A 1 91 ? 5.196 4.383 -1.074 1.00 94.94 91 ALA A O 1
ATOM 653 N N . ALA A 1 92 ? 3.549 5.885 -0.773 1.00 94.75 92 ALA A N 1
ATOM 654 C CA . ALA A 1 92 ? 4.006 6.812 -1.799 1.00 94.75 92 ALA A CA 1
ATOM 655 C C . ALA A 1 92 ? 5.363 7.426 -1.437 1.00 94.75 92 ALA A C 1
ATOM 657 O O . ALA A 1 92 ? 6.258 7.465 -2.281 1.00 94.75 92 ALA A O 1
ATOM 658 N N . GLU A 1 93 ? 5.542 7.838 -0.181 1.00 94.94 93 GLU A N 1
ATOM 659 C CA . GLU A 1 93 ? 6.812 8.358 0.331 1.00 94.94 93 GLU A CA 1
ATOM 660 C C . GLU A 1 93 ? 7.927 7.312 0.241 1.00 94.94 93 GLU A C 1
ATOM 662 O O . GLU A 1 93 ? 8.999 7.590 -0.301 1.00 94.94 93 GLU A O 1
ATOM 667 N N . ALA A 1 94 ? 7.667 6.085 0.702 1.00 93.06 94 ALA A N 1
ATOM 668 C CA . ALA A 1 94 ? 8.645 5.003 0.652 1.00 93.06 94 ALA A CA 1
ATOM 669 C C . ALA A 1 94 ? 8.980 4.581 -0.786 1.00 93.06 94 ALA A C 1
ATOM 671 O O . ALA A 1 94 ? 10.152 4.367 -1.100 1.00 93.06 94 ALA A O 1
ATOM 672 N N . SER A 1 95 ? 7.989 4.512 -1.678 1.00 91.38 95 SER A N 1
ATOM 673 C CA . SER A 1 95 ? 8.229 4.237 -3.098 1.00 91.38 95 SER A CA 1
ATOM 674 C C . SER A 1 95 ? 9.111 5.322 -3.720 1.00 91.38 95 SER A C 1
ATOM 676 O O . SER A 1 95 ? 10.145 5.010 -4.313 1.00 91.38 95 SER A O 1
ATOM 678 N N . ALA A 1 96 ? 8.773 6.600 -3.512 1.00 90.50 96 ALA A N 1
ATOM 679 C CA . ALA A 1 96 ? 9.536 7.729 -4.039 1.00 90.50 96 ALA A CA 1
ATOM 680 C C . ALA A 1 96 ? 10.984 7.743 -3.521 1.00 90.50 96 ALA A C 1
ATOM 682 O O . ALA A 1 96 ? 11.918 7.905 -4.308 1.00 90.50 96 ALA A O 1
ATOM 683 N N . ALA A 1 97 ? 11.188 7.492 -2.224 1.00 90.50 97 ALA A N 1
ATOM 684 C CA . ALA A 1 97 ? 12.515 7.421 -1.611 1.00 90.50 97 ALA A CA 1
ATOM 685 C C . ALA A 1 97 ? 13.394 6.296 -2.192 1.00 90.50 97 ALA A C 1
ATOM 687 O O . ALA A 1 97 ? 14.619 6.412 -2.209 1.00 90.50 97 ALA A O 1
ATOM 688 N N . ASN A 1 98 ? 12.781 5.227 -2.706 1.00 86.94 98 ASN A N 1
ATOM 689 C CA . ASN A 1 98 ? 13.477 4.080 -3.293 1.00 86.94 98 ASN A CA 1
ATOM 690 C C . ASN A 1 98 ? 13.546 4.124 -4.834 1.00 86.94 98 ASN A C 1
ATOM 692 O O . ASN A 1 98 ? 14.027 3.178 -5.464 1.00 86.94 98 ASN A O 1
ATOM 696 N N . GLY A 1 99 ? 13.109 5.225 -5.457 1.00 85.12 99 GLY A N 1
ATOM 697 C CA . GLY A 1 99 ? 13.085 5.380 -6.915 1.00 85.12 99 GLY A CA 1
ATOM 698 C C . GLY A 1 99 ? 12.023 4.518 -7.605 1.00 85.12 99 GLY A C 1
ATOM 699 O O . GLY A 1 99 ? 12.217 4.106 -8.750 1.00 85.12 99 GLY A O 1
ATOM 700 N N . GLY A 1 100 ? 10.943 4.204 -6.890 1.00 85.44 100 GLY A N 1
ATOM 701 C CA . GLY A 1 100 ? 9.771 3.505 -7.398 1.00 85.44 100 GLY A CA 1
ATOM 702 C C . GLY A 1 100 ? 8.761 4.423 -8.080 1.00 85.44 100 GLY A C 1
ATOM 703 O O . GLY A 1 100 ? 8.913 5.642 -8.150 1.00 85.44 100 GLY A O 1
ATOM 704 N N . SER A 1 101 ? 7.715 3.800 -8.612 1.00 84.88 101 SER A N 1
ATOM 705 C CA . SER A 1 101 ? 6.585 4.455 -9.268 1.00 84.88 101 SER A CA 1
ATOM 706 C C . SER A 1 101 ? 5.525 4.942 -8.280 1.00 84.88 101 SER A C 1
ATOM 708 O O . SER A 1 101 ? 5.549 4.614 -7.092 1.00 84.88 101 SER A O 1
ATOM 710 N N . ALA A 1 102 ? 4.551 5.692 -8.798 1.00 89.12 102 ALA A N 1
ATOM 711 C CA . ALA A 1 102 ? 3.338 6.009 -8.058 1.00 89.12 102 ALA A CA 1
ATOM 712 C C . ALA A 1 102 ? 2.627 4.732 -7.575 1.00 89.12 102 ALA A C 1
ATOM 714 O O . ALA A 1 102 ? 2.757 3.650 -8.159 1.00 89.12 102 ALA A O 1
ATOM 715 N N . ILE A 1 103 ? 1.894 4.875 -6.478 1.00 92.50 103 ILE A N 1
ATOM 716 C CA . ILE A 1 103 ? 1.052 3.815 -5.937 1.00 92.50 103 ILE A CA 1
ATOM 717 C C . ILE A 1 103 ? -0.308 3.895 -6.622 1.00 92.50 103 ILE A C 1
ATOM 719 O O . ILE A 1 103 ? -0.968 4.930 -6.552 1.00 92.50 103 ILE A O 1
ATOM 723 N N . ASP A 1 104 ? -0.704 2.809 -7.280 1.00 91.69 104 ASP A N 1
ATOM 724 C CA . ASP A 1 104 ? -1.967 2.719 -8.013 1.00 91.69 104 ASP A CA 1
ATOM 725 C C . ASP A 1 104 ? -3.126 2.468 -7.043 1.00 91.69 104 ASP A C 1
ATOM 727 O O . ASP A 1 104 ? -4.180 3.098 -7.130 1.00 91.69 104 ASP A O 1
ATOM 731 N N . ASP A 1 105 ? -2.917 1.556 -6.089 1.00 93.69 105 ASP A N 1
ATOM 732 C CA . ASP A 1 105 ? -3.896 1.241 -5.057 1.00 93.69 105 ASP A CA 1
ATOM 733 C C . ASP A 1 105 ? -3.250 0.675 -3.784 1.00 93.69 105 ASP A C 1
ATOM 735 O O . ASP A 1 105 ? -2.166 0.086 -3.814 1.00 93.69 105 ASP A O 1
ATOM 739 N N . VAL A 1 106 ? -3.955 0.838 -2.663 1.00 94.44 106 VAL A N 1
ATOM 740 C CA . VAL A 1 106 ? -3.657 0.205 -1.376 1.00 94.44 106 VAL A CA 1
ATOM 741 C C . VAL A 1 106 ? -4.946 -0.409 -0.853 1.00 94.44 106 VAL A C 1
ATOM 743 O O . VAL A 1 106 ? -5.918 0.297 -0.597 1.00 94.44 106 VAL A O 1
ATOM 746 N N . THR A 1 107 ? -4.932 -1.724 -0.661 1.00 94.81 107 THR A N 1
ATOM 747 C CA . THR A 1 107 ? -6.055 -2.498 -0.137 1.00 94.81 107 THR A CA 1
ATOM 748 C C . THR A 1 107 ? -5.694 -3.096 1.222 1.00 94.81 107 THR A C 1
ATOM 750 O O . THR A 1 107 ? -4.651 -3.733 1.385 1.00 94.81 107 THR A O 1
ATOM 753 N N . LEU A 1 108 ? -6.595 -2.934 2.191 1.00 93.88 108 LEU A N 1
ATOM 754 C CA . LEU A 1 108 ? -6.476 -3.450 3.555 1.00 93.88 108 LEU A CA 1
ATOM 755 C C . LEU A 1 108 ? -7.476 -4.586 3.764 1.00 93.88 108 LEU A C 1
ATOM 757 O O . LEU A 1 108 ? -8.661 -4.448 3.448 1.00 93.88 108 LEU A O 1
ATOM 761 N N . ARG A 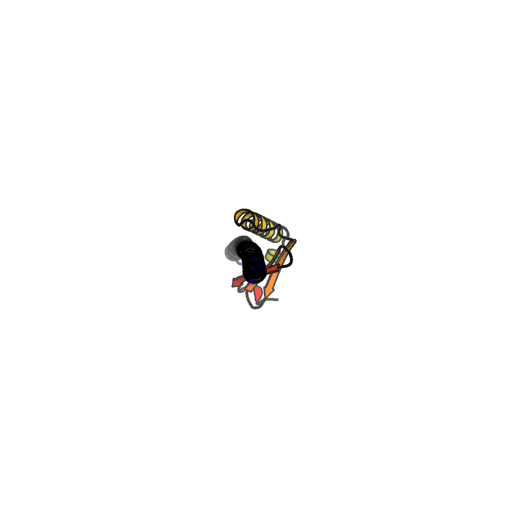1 109 ? -7.038 -5.703 4.346 1.00 92.50 109 ARG A N 1
ATOM 762 C CA . ARG A 1 109 ? -7.923 -6.836 4.632 1.00 92.50 109 ARG A CA 1
ATOM 763 C C . ARG A 1 109 ? -7.594 -7.477 5.971 1.00 92.50 109 ARG A C 1
ATOM 765 O O . ARG A 1 109 ? -6.436 -7.690 6.291 1.00 92.50 109 ARG A O 1
ATOM 772 N N . CYS A 1 110 ? -8.621 -7.852 6.728 1.00 91.00 110 CYS A N 1
ATOM 773 C CA . CYS A 1 110 ? -8.464 -8.830 7.805 1.00 91.00 110 CYS A CA 1
ATOM 774 C C . CYS A 1 110 ? -8.615 -10.239 7.223 1.00 91.00 110 CYS A C 1
ATOM 776 O O . CYS A 1 110 ? -9.657 -10.539 6.636 1.00 91.00 110 CYS A O 1
ATOM 778 N N . ALA A 1 111 ? -7.618 -11.095 7.421 1.00 85.25 111 ALA A N 1
ATOM 779 C CA . ALA A 1 111 ? -7.657 -12.512 7.072 1.00 85.25 111 ALA A CA 1
ATOM 780 C C . ALA A 1 111 ? -6.859 -13.321 8.104 1.00 85.25 111 ALA A C 1
ATOM 782 O O . ALA A 1 111 ? -5.790 -12.894 8.526 1.00 85.25 111 ALA A O 1
ATOM 783 N N . ASP A 1 112 ? -7.381 -14.469 8.542 1.00 85.44 112 ASP A N 1
ATOM 784 C CA . ASP A 1 112 ? -6.645 -15.454 9.353 1.00 85.44 112 ASP A CA 1
ATOM 785 C C . ASP A 1 112 ? -5.908 -14.891 10.589 1.00 85.44 112 ASP A C 1
ATOM 787 O O . ASP A 1 112 ? -4.757 -15.243 10.851 1.00 85.44 112 ASP A O 1
ATOM 791 N N . ARG A 1 113 ? -6.560 -14.024 11.386 1.00 88.56 113 ARG A N 1
ATOM 792 C CA . ARG A 1 113 ? -5.939 -13.319 12.541 1.00 88.56 113 ARG A CA 1
ATOM 793 C C . ARG A 1 113 ? -4.786 -12.387 12.158 1.00 88.56 113 ARG A C 1
ATOM 795 O O . ARG A 1 113 ? -3.850 -12.186 12.936 1.00 88.56 113 ARG A O 1
ATOM 802 N N . ARG A 1 114 ? -4.828 -11.821 10.958 1.00 91.56 114 ARG A N 1
ATOM 803 C CA . ARG A 1 114 ? -3.829 -10.880 10.455 1.00 91.56 114 ARG A CA 1
ATOM 804 C C . ARG A 1 114 ? -4.491 -9.745 9.698 1.00 91.56 114 ARG A C 1
ATOM 806 O O . ARG A 1 114 ? -5.531 -9.931 9.067 1.00 91.56 114 ARG A O 1
ATOM 813 N N . VAL A 1 115 ? -3.843 -8.589 9.733 1.00 92.38 115 VAL A N 1
ATOM 814 C CA . VAL A 1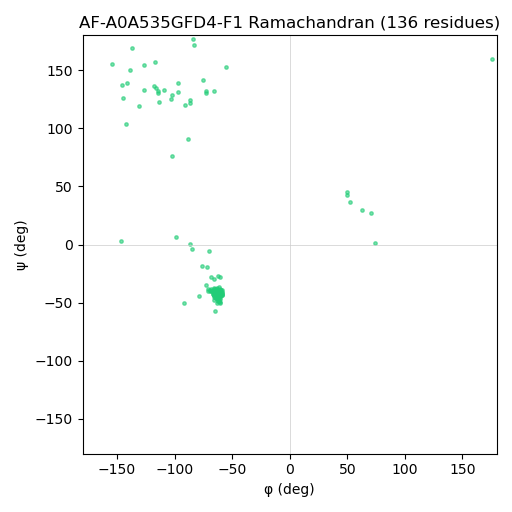 115 ? -4.097 -7.525 8.765 1.00 92.38 115 VAL A CA 1
ATOM 815 C C . VAL A 1 115 ? -3.131 -7.730 7.606 1.00 92.38 115 VAL A C 1
ATOM 817 O O . VAL A 1 115 ? -1.916 -7.742 7.799 1.00 92.38 115 VAL A O 1
ATOM 820 N N . GLU A 1 116 ? -3.679 -7.926 6.415 1.00 93.69 116 GLU A N 1
ATOM 821 C CA . GLU A 1 116 ? -2.959 -7.935 5.149 1.00 93.69 116 GLU A CA 1
ATOM 822 C C . GLU A 1 116 ? -3.090 -6.560 4.493 1.00 93.69 116 GLU A C 1
ATOM 824 O O . GLU A 1 116 ? -4.192 -6.024 4.354 1.00 93.69 116 GLU A O 1
ATOM 829 N N . VAL A 1 117 ? -1.962 -6.019 4.053 1.00 94.81 117 VAL A N 1
ATOM 830 C CA . VAL A 1 117 ? -1.873 -4.806 3.246 1.00 94.81 117 VAL A CA 1
ATOM 831 C C . VAL A 1 117 ? -1.345 -5.210 1.881 1.00 94.81 117 VAL A C 1
ATOM 833 O O . VAL A 1 117 ? -0.286 -5.829 1.766 1.00 9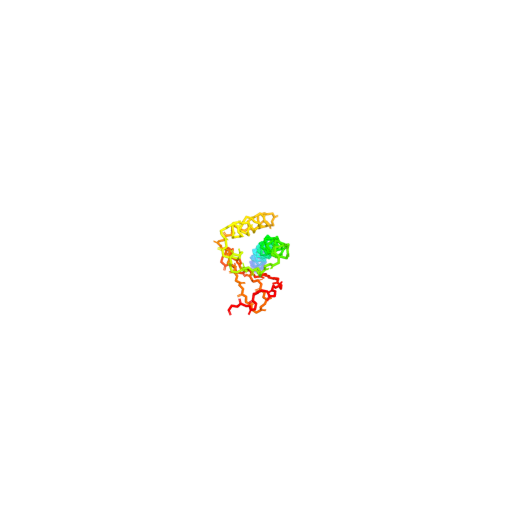4.81 117 VAL A O 1
ATOM 836 N N . THR A 1 118 ? -2.110 -4.901 0.843 1.00 95.06 118 THR A N 1
ATOM 837 C CA . THR A 1 118 ? -1.727 -5.146 -0.547 1.00 95.06 118 THR A CA 1
ATOM 838 C C . THR A 1 118 ? -1.565 -3.814 -1.252 1.00 95.06 118 THR A C 1
ATOM 840 O O . THR A 1 118 ? -2.448 -2.966 -1.170 1.00 95.06 118 THR A O 1
ATOM 843 N N . ILE A 1 119 ? -0.446 -3.644 -1.945 1.00 94.31 119 ILE A N 1
ATOM 844 C CA . ILE A 1 119 ? -0.138 -2.463 -2.742 1.00 94.31 119 ILE A CA 1
ATOM 845 C C . ILE A 1 119 ? -0.039 -2.862 -4.203 1.00 94.31 119 ILE A C 1
ATOM 847 O O . ILE A 1 119 ? 0.636 -3.839 -4.528 1.00 94.31 119 ILE A O 1
ATOM 851 N N . LEU A 1 120 ? -0.666 -2.076 -5.071 1.00 92.69 120 LEU A N 1
ATOM 852 C CA . LEU A 1 120 ? -0.471 -2.142 -6.511 1.00 92.69 120 LEU A CA 1
ATOM 853 C C . LEU A 1 120 ? 0.418 -0.972 -6.948 1.00 92.69 120 LEU A C 1
ATOM 855 O O . LEU A 1 120 ? 0.125 0.181 -6.634 1.00 92.69 120 LEU A O 1
ATOM 859 N N . SER A 1 121 ? 1.515 -1.265 -7.646 1.00 90.00 121 SER A N 1
ATOM 860 C CA . SER A 1 121 ? 2.369 -0.239 -8.251 1.00 90.00 121 SER A CA 1
ATOM 861 C C . SER A 1 121 ? 2.951 -0.726 -9.573 1.00 90.00 121 SER A C 1
ATOM 863 O O . SER A 1 121 ? 3.564 -1.796 -9.632 1.00 90.00 121 SER A O 1
ATOM 865 N N . SER A 1 122 ? 2.758 0.051 -10.643 1.00 85.62 122 SER A N 1
ATOM 866 C CA . SER A 1 122 ? 3.188 -0.289 -12.010 1.00 85.62 122 SER A CA 1
ATOM 867 C C . SER A 1 122 ? 2.706 -1.674 -12.465 1.00 85.62 122 SER A C 1
ATOM 869 O O . SER A 1 122 ? 3.428 -2.413 -13.135 1.00 85.62 122 SER A O 1
ATOM 871 N N . GLY A 1 123 ? 1.491 -2.058 -12.063 1.00 84.19 123 GLY A N 1
ATOM 872 C CA . GLY A 1 123 ? 0.906 -3.368 -12.378 1.00 84.19 123 GLY A CA 1
ATOM 873 C C . GLY A 1 123 ? 1.485 -4.555 -11.593 1.00 84.19 123 GLY A C 1
ATOM 874 O O . GLY A 1 123 ? 1.040 -5.683 -11.797 1.00 84.19 123 GLY A O 1
ATOM 875 N N . ALA A 1 124 ? 2.438 -4.329 -10.682 1.00 87.62 124 ALA A N 1
ATOM 876 C CA . ALA A 1 124 ? 2.943 -5.340 -9.758 1.00 87.62 124 ALA A CA 1
ATOM 877 C C . ALA A 1 124 ? 2.250 -5.229 -8.392 1.00 87.62 124 ALA A C 1
ATOM 879 O O . ALA A 1 124 ? 2.026 -4.131 -7.880 1.00 87.62 124 ALA A O 1
ATOM 880 N N . SER A 1 125 ? 1.924 -6.380 -7.799 1.00 91.44 125 SER A N 1
ATOM 881 C CA . SER A 1 125 ? 1.292 -6.468 -6.482 1.00 91.44 125 SER A CA 1
ATOM 882 C C . SER A 1 125 ? 2.317 -6.853 -5.420 1.00 91.44 125 SER A C 1
ATOM 884 O O . SER A 1 125 ? 2.969 -7.891 -5.530 1.00 91.44 125 SER A O 1
ATOM 886 N N . TYR A 1 126 ? 2.371 -6.076 -4.345 1.00 92.31 126 TYR A N 1
ATOM 887 C CA . TYR A 1 126 ? 3.216 -6.314 -3.177 1.00 92.31 126 TYR A CA 1
ATOM 888 C C . TYR A 1 126 ? 2.332 -6.523 -1.953 1.00 92.31 126 TYR A C 1
ATOM 890 O O . TYR A 1 126 ? 1.339 -5.819 -1.777 1.00 92.31 126 TYR A O 1
ATOM 898 N N . ARG A 1 127 ? 2.657 -7.512 -1.117 1.00 92.06 127 ARG A N 1
ATOM 899 C CA . ARG A 1 127 ? 1.869 -7.839 0.076 1.00 92.06 127 ARG A CA 1
ATOM 900 C C . ARG A 1 127 ? 2.758 -7.862 1.305 1.00 92.06 127 ARG A C 1
ATOM 902 O O . ARG A 1 127 ? 3.780 -8.539 1.315 1.00 92.06 127 ARG A O 1
ATOM 909 N N . ALA A 1 128 ? 2.295 -7.202 2.354 1.00 92.06 128 ALA A N 1
ATOM 910 C CA . ALA A 1 128 ? 2.852 -7.282 3.692 1.00 92.06 128 ALA A CA 1
ATOM 911 C C . ALA A 1 128 ? 1.709 -7.378 4.714 1.00 92.06 128 ALA A C 1
ATOM 913 O O . ALA A 1 128 ? 0.530 -7.269 4.370 1.00 92.06 128 ALA A O 1
ATOM 914 N N . GLY A 1 129 ? 2.023 -7.677 5.971 1.00 91.56 129 GLY A N 1
ATOM 915 C CA . GLY A 1 129 ? 0.985 -7.782 6.988 1.00 91.56 129 GLY A CA 1
ATOM 916 C C . GLY A 1 129 ? 1.490 -8.225 8.347 1.00 91.56 129 GLY A C 1
ATOM 917 O O . GLY A 1 129 ? 2.526 -8.879 8.473 1.00 91.56 129 GLY A O 1
ATOM 918 N N . PHE A 1 130 ? 0.707 -7.933 9.376 1.00 91.38 13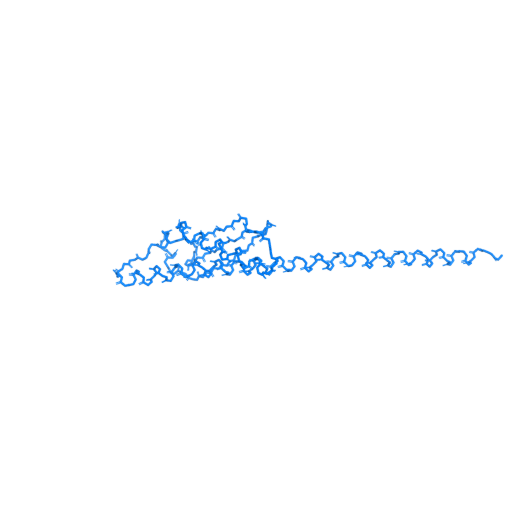0 PHE A N 1
ATOM 919 C CA . PHE A 1 130 ? 1.058 -8.183 10.772 1.00 91.38 130 PHE A CA 1
ATOM 920 C C . PHE A 1 130 ? -0.031 -8.996 11.487 1.00 91.38 130 PHE A C 1
ATOM 922 O O . PHE A 1 130 ? -1.192 -8.996 11.064 1.00 91.38 130 PHE A O 1
ATOM 929 N N . PRO A 1 131 ? 0.326 -9.743 12.549 1.00 89.12 131 PRO A N 1
ATOM 930 C CA . PRO A 1 131 ? -0.654 -10.457 13.357 1.00 89.12 131 PRO A CA 1
ATOM 931 C C . PRO A 1 131 ? -1.578 -9.481 14.095 1.00 89.12 131 PRO A C 1
ATOM 933 O O . PRO A 1 131 ? -1.117 -8.552 14.749 1.00 89.12 131 PRO A O 1
ATOM 936 N N . ALA A 1 132 ? -2.882 -9.735 14.015 1.00 86.88 132 ALA A N 1
ATOM 937 C CA . ALA A 1 132 ? -3.933 -8.971 14.676 1.00 86.88 132 ALA A CA 1
ATOM 938 C C . ALA A 1 132 ? -5.016 -9.946 15.158 1.00 86.88 132 ALA A C 1
ATOM 940 O O . ALA A 1 132 ? -5.801 -10.479 14.365 1.00 86.88 132 ALA A O 1
ATOM 941 N N . GLY A 1 133 ? -5.038 -10.222 16.464 1.00 83.94 133 GLY A N 1
ATOM 942 C CA . GLY A 1 133 ? -5.910 -11.247 17.051 1.00 83.94 133 GLY A CA 1
ATOM 943 C C . GLY A 1 133 ? -7.397 -10.961 16.830 1.00 83.94 133 GLY A C 1
ATOM 944 O O . GLY A 1 133 ? -8.204 -11.879 16.687 1.00 83.94 133 GLY A O 1
ATOM 945 N N . GLU A 1 134 ? -7.745 -9.690 16.709 1.00 85.06 134 GLU A N 1
ATOM 946 C CA . GLU A 1 134 ? -9.086 -9.151 16.525 1.00 85.06 134 GLU A CA 1
ATOM 947 C C . GLU A 1 134 ? -9.630 -9.437 15.121 1.00 85.06 134 GLU A C 1
ATOM 949 O O . GLU A 1 134 ? -10.843 -9.494 14.947 1.00 85.06 134 GLU A O 1
ATOM 954 N N . CYS A 1 135 ? -8.769 -9.747 14.142 1.00 84.00 135 CYS A N 1
ATOM 955 C CA . CYS A 1 135 ? -9.203 -10.214 12.823 1.00 84.00 135 CYS A CA 1
ATOM 956 C C . CYS A 1 135 ? -9.800 -11.643 12.838 1.00 84.00 135 CYS A C 1
ATOM 958 O O . CYS A 1 135 ? -10.279 -12.089 11.801 1.00 84.00 135 CYS A O 1
ATOM 960 N N . SER A 1 136 ? -9.781 -12.384 13.962 1.00 72.19 136 SER A N 1
ATOM 961 C CA . SER A 1 136 ? -10.507 -13.674 14.084 1.00 72.19 136 SER A CA 1
ATOM 962 C C . SER A 1 136 ? -12.012 -13.527 14.278 1.00 72.19 136 SER A C 1
ATOM 964 O O . SER A 1 136 ? -12.741 -14.500 14.107 1.00 72.19 136 SER A O 1
ATOM 966 N N . ARG A 1 137 ? -12.472 -12.344 14.694 1.00 59.47 137 ARG A N 1
ATOM 967 C CA . ARG A 1 137 ? -13.865 -12.090 15.061 1.00 59.47 137 ARG A CA 1
ATOM 968 C C . ARG A 1 137 ? -14.549 -11.348 13.917 1.00 59.47 137 ARG A C 1
ATOM 970 O O . ARG A 1 137 ? -14.712 -10.133 13.982 1.00 59.47 137 ARG A O 1
ATOM 977 N N . ARG A 1 138 ? -14.876 -12.066 12.846 1.00 51.34 138 ARG A N 1
ATOM 978 C CA . ARG A 1 138 ? -15.869 -11.618 11.865 1.00 51.34 138 ARG A CA 1
ATOM 979 C C . ARG A 1 138 ? -17.101 -12.492 11.977 1.00 51.34 138 ARG A C 1
ATOM 981 O O . ARG A 1 138 ? -16.911 -13.714 12.145 1.00 51.34 138 ARG A O 1
#

Foldseek 3Di:
DPPPVVVVVVVVVVVVVVVVVVVVVVVVVVVVVVVVVLQVQLQQQLQVQLQVLLVVLVVVQVVVCVVVVHDGDVCCSQVDPVSQVSSQVRSQVSSVVSVYAHWPGWHWDLDDQKIKIWTAGPNDIDIDIDGHNSSVPD

Mean predicted aligned error: 10.03 Å

Solvent-accessible surface area (backbone atoms only — not comparable to full-atom values): 7201 Å² total; per-residue (Å²): 144,71,58,70,66,54,53,50,51,52,52,51,53,50,53,50,52,53,51,50,52,50,52,54,54,50,52,55,51,50,55,50,51,54,51,51,51,38,38,48,54,6,41,50,44,11,19,49,35,18,35,48,45,40,48,51,54,48,51,52,48,47,51,50,17,60,75,68,76,45,86,64,64,57,66,60,51,64,68,27,65,68,44,48,52,46,19,47,50,35,18,39,54,36,6,52,76,45,69,26,64,67,68,77,45,74,48,70,43,70,51,93,28,17,40,40,31,37,29,33,39,88,91,42,80,28,75,33,64,50,85,32,76,65,41,64,74,121

Radius of gyration: 26.31 Å; Cα contacts (8 Å, |Δi|>4): 183; chains: 1; bounding box: 62×24×84 Å